Protein AF-A0A933GJN1-F1 (afdb_monomer)

Solvent-accessible surface area (backbone atoms only — not comparable to full-atom values): 4077 Å² total; per-residue (Å²): 139,90,84,83,91,77,81,79,74,85,63,58,91,93,60,71,78,72,50,92,94,47,49,58,92,74,66,67,93,76,87,75,87,86,88,81,80,66,89,82,74,66,90,67,68,63,63,58,55,64,73,77,108

pLDDT: mean 82.06, std 13.46, range [45.19, 95.31]

Structure (mmCIF, N/CA/C/O backbone):
data_AF-A0A933GJN1-F1
#
_entry.id   AF-A0A933GJN1-F1
#
loop_
_atom_site.group_PDB
_atom_site.id
_atom_site.type_symbol
_atom_site.label_atom_id
_atom_site.label_alt_id
_atom_site.label_comp_id
_atom_site.label_asym_id
_atom_site.label_entity_id
_atom_site.label_seq_id
_atom_site.pdbx_PDB_ins_code
_atom_site.Cartn_x
_atom_site.Cartn_y
_atom_site.Cartn_z
_atom_site.occupancy
_atom_site.B_iso_or_equiv
_atom_site.auth_seq_id
_atom_site.auth_comp_id
_atom_site.auth_asym_id
_atom_site.auth_atom_id
_atom_site.pdbx_PDB_model_num
ATOM 1 N N . MET A 1 1 ? 28.301 -2.862 -41.940 1.00 45.19 1 MET A N 1
ATOM 2 C CA . MET A 1 1 ? 27.653 -1.660 -41.380 1.00 45.19 1 MET A CA 1
ATOM 3 C C . MET A 1 1 ? 26.868 -2.105 -40.167 1.00 45.19 1 MET A C 1
ATOM 5 O O . MET A 1 1 ? 25.817 -2.712 -40.304 1.00 45.19 1 MET A O 1
ATOM 9 N N . SER A 1 2 ? 27.495 -1.937 -39.010 1.00 51.94 2 SER A N 1
ATOM 10 C CA . SER A 1 2 ? 26.975 -2.282 -37.695 1.00 51.94 2 SER A CA 1
ATOM 11 C C . SER A 1 2 ? 26.122 -1.120 -37.207 1.00 51.94 2 SER A C 1
ATOM 13 O O . SER A 1 2 ? 26.694 -0.064 -36.969 1.00 51.94 2 SER A O 1
ATOM 15 N N . ASP A 1 3 ? 24.804 -1.290 -37.078 1.00 59.06 3 ASP A N 1
ATOM 16 C CA . ASP A 1 3 ? 23.991 -0.380 -36.254 1.00 59.06 3 ASP A CA 1
ATOM 17 C C . ASP A 1 3 ? 22.617 -0.976 -35.879 1.00 59.06 3 ASP A C 1
ATOM 19 O O . ASP A 1 3 ? 21.555 -0.524 -36.307 1.00 59.06 3 ASP A O 1
ATOM 23 N N . GLN A 1 4 ? 22.610 -2.074 -35.116 1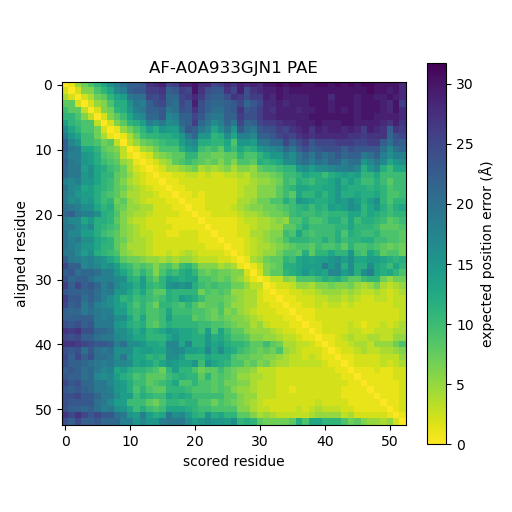.00 60.16 4 GLN A N 1
ATOM 24 C CA . GLN A 1 4 ? 21.353 -2.614 -34.573 1.00 60.16 4 GLN A CA 1
ATOM 25 C C . GLN A 1 4 ? 21.463 -3.047 -33.106 1.00 60.16 4 GLN A C 1
ATOM 27 O O . GLN A 1 4 ? 20.772 -3.956 -32.654 1.00 60.16 4 GLN A O 1
ATOM 32 N N . THR A 1 5 ? 22.328 -2.381 -32.343 1.00 56.72 5 THR A N 1
ATOM 33 C CA . THR A 1 5 ? 22.498 -2.586 -30.893 1.00 56.72 5 THR A CA 1
ATOM 34 C C . THR A 1 5 ? 22.018 -1.388 -30.076 1.00 56.72 5 THR A C 1
ATOM 36 O O . THR A 1 5 ? 22.575 -1.085 -29.027 1.00 56.72 5 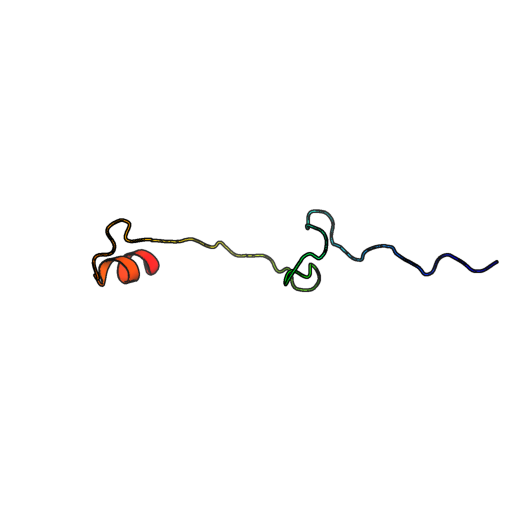THR A O 1
ATOM 39 N N . ALA A 1 6 ? 20.956 -0.716 -30.520 1.00 61.72 6 ALA A N 1
ATOM 40 C CA . ALA A 1 6 ? 20.277 0.285 -29.711 1.00 61.72 6 ALA A CA 1
ATOM 41 C C . ALA A 1 6 ? 18.756 0.093 -29.770 1.00 61.72 6 ALA A C 1
ATOM 43 O O . ALA A 1 6 ? 18.141 0.213 -30.825 1.00 61.72 6 ALA A O 1
ATOM 44 N N . SER A 1 7 ? 18.157 -0.130 -28.596 1.00 59.25 7 SER A N 1
ATOM 45 C CA . SER A 1 7 ? 16.782 0.269 -28.244 1.00 59.25 7 SER A CA 1
ATOM 46 C C . SER A 1 7 ? 15.581 -0.654 -28.505 1.00 59.25 7 SER A C 1
ATOM 48 O O . SER A 1 7 ? 14.469 -0.155 -28.638 1.00 59.25 7 SER A O 1
ATOM 50 N N . ARG A 1 8 ? 15.699 -1.988 -28.424 1.00 59.62 8 ARG A N 1
ATOM 51 C CA . ARG A 1 8 ? 14.500 -2.750 -28.006 1.00 59.62 8 ARG A CA 1
ATOM 52 C C . ARG A 1 8 ? 14.297 -2.506 -26.505 1.00 59.62 8 ARG A C 1
ATOM 54 O O . ARG A 1 8 ? 15.140 -2.976 -25.740 1.00 59.62 8 ARG A O 1
ATOM 61 N N . PRO A 1 9 ? 13.253 -1.780 -26.053 1.00 61.97 9 PRO A N 1
ATOM 62 C CA . PRO A 1 9 ? 12.955 -1.752 -24.632 1.00 61.97 9 PRO A CA 1
ATOM 63 C C . PRO A 1 9 ? 12.649 -3.193 -24.218 1.00 61.97 9 PRO A C 1
ATOM 65 O O . PRO A 1 9 ? 11.845 -3.874 -24.851 1.00 61.97 9 PRO A O 1
ATOM 68 N N . LEU A 1 10 ? 13.327 -3.669 -23.178 1.00 65.88 10 LEU A N 1
ATOM 69 C CA . LEU A 1 10 ? 13.137 -5.003 -22.601 1.00 65.88 10 LEU A CA 1
ATOM 70 C C . LEU A 1 10 ? 11.780 -5.146 -21.884 1.00 65.88 10 LEU A C 1
ATOM 72 O O . LEU A 1 10 ? 11.600 -6.087 -21.122 1.00 65.88 10 LEU A O 1
ATOM 76 N N . THR A 1 11 ? 10.840 -4.218 -22.094 1.00 66.94 11 THR A N 1
ATOM 77 C CA . THR A 1 11 ? 9.551 -4.189 -21.407 1.00 66.94 11 THR A CA 1
ATOM 78 C C . THR A 1 11 ? 8.732 -5.428 -21.786 1.00 66.94 11 THR A C 1
ATOM 80 O O . THR A 1 11 ? 8.423 -5.609 -22.970 1.00 66.94 11 THR A O 1
ATOM 83 N N . PRO A 1 12 ? 8.372 -6.281 -20.812 1.00 70.06 12 PRO A N 1
ATOM 84 C CA . PRO A 1 12 ? 7.445 -7.384 -21.025 1.00 70.06 12 PRO A CA 1
ATOM 85 C C . PRO A 1 12 ? 6.129 -6.886 -21.653 1.00 70.06 12 PRO A C 1
ATOM 87 O O . PRO A 1 12 ? 5.639 -5.817 -21.275 1.00 70.06 12 PRO A O 1
ATOM 90 N N . PRO A 1 13 ? 5.544 -7.616 -22.621 1.00 75.50 13 PRO A N 1
ATOM 91 C CA . PRO A 1 13 ? 4.283 -7.216 -23.238 1.00 75.50 13 PRO A CA 1
ATOM 92 C C . PRO A 1 13 ? 3.183 -7.074 -22.175 1.00 75.50 13 PRO A C 1
ATOM 94 O O . PRO A 1 13 ? 2.966 -7.985 -21.384 1.00 75.50 13 PRO A O 1
ATOM 97 N N . GLY A 1 14 ? 2.498 -5.927 -22.168 1.00 82.12 14 GLY A N 1
ATOM 98 C CA . GLY A 1 14 ? 1.430 -5.610 -21.210 1.00 82.12 14 GLY A CA 1
ATOM 99 C C . GLY A 1 14 ? 1.831 -4.671 -20.067 1.00 82.12 14 GLY A C 1
ATOM 100 O O . GLY A 1 14 ? 0.946 -4.201 -19.358 1.00 82.12 14 GLY A O 1
ATOM 101 N N . LEU A 1 15 ? 3.118 -4.340 -19.917 1.00 87.44 15 LEU A N 1
ATOM 102 C CA . LEU A 1 15 ? 3.585 -3.393 -18.900 1.00 87.44 15 LEU A CA 1
ATOM 103 C C . LEU A 1 15 ? 3.767 -1.972 -19.459 1.00 87.44 15 LEU A C 1
ATOM 105 O O . LEU A 1 15 ? 4.157 -1.813 -20.622 1.00 87.44 15 LEU A O 1
ATOM 109 N N . PRO A 1 16 ? 3.504 -0.922 -18.656 1.00 88.69 16 PRO A N 1
ATOM 110 C CA . PRO A 1 16 ? 3.782 0.450 -19.062 1.00 88.69 16 PRO A CA 1
ATOM 111 C C . PRO A 1 16 ? 5.294 0.684 -19.254 1.00 88.69 16 PRO A C 1
ATOM 113 O O . PRO A 1 16 ? 6.122 -0.050 -18.713 1.00 88.69 16 PRO A O 1
ATOM 116 N N . PRO A 1 17 ? 5.704 1.702 -20.032 1.00 88.50 17 PRO A N 1
ATOM 117 C CA . PRO A 1 17 ? 7.112 2.078 -20.127 1.00 88.50 17 PRO A CA 1
ATOM 118 C C . PRO A 1 17 ? 7.649 2.581 -18.776 1.00 88.50 17 PRO A C 1
ATOM 120 O O . PRO A 1 17 ? 6.890 3.030 -17.917 1.00 88.50 17 PRO A O 1
ATOM 123 N N . ARG A 1 18 ? 8.980 2.548 -18.602 1.00 91.06 18 ARG A N 1
ATOM 124 C CA . ARG A 1 18 ? 9.658 3.139 -17.432 1.00 91.06 18 ARG A CA 1
ATOM 125 C C . ARG A 1 18 ? 9.231 4.596 -17.254 1.00 91.06 18 ARG A C 1
ATOM 127 O O . ARG A 1 18 ? 9.389 5.389 -18.181 1.00 91.06 18 ARG A O 1
ATOM 134 N N . GLN A 1 19 ? 8.724 4.949 -16.072 1.00 92.50 19 GLN A N 1
ATOM 135 C CA . GLN A 1 19 ? 8.221 6.295 -15.784 1.00 92.50 19 GLN A CA 1
ATOM 136 C C . GLN A 1 19 ? 8.347 6.648 -14.296 1.00 92.50 19 GLN A C 1
ATOM 138 O O . GLN A 1 19 ? 7.893 5.913 -13.425 1.00 92.50 19 GLN A O 1
ATOM 143 N N . GLY A 1 20 ? 8.950 7.794 -13.971 1.00 91.81 20 GLY A N 1
ATOM 144 C CA . GLY A 1 20 ? 9.186 8.170 -12.572 1.00 91.81 20 GLY A CA 1
ATOM 145 C C . GLY A 1 20 ? 9.985 7.099 -11.812 1.00 91.81 20 GLY A C 1
ATOM 146 O O . GLY A 1 20 ? 11.040 6.678 -12.277 1.00 91.81 20 GLY A O 1
ATOM 147 N N . LEU A 1 21 ? 9.475 6.656 -10.656 1.00 91.00 21 LEU A N 1
ATOM 148 C CA . LEU A 1 21 ? 10.068 5.575 -9.848 1.00 91.00 21 LEU A CA 1
ATOM 149 C C . LEU A 1 21 ? 9.723 4.162 -10.354 1.00 91.00 21 LEU A C 1
ATOM 151 O O . LEU A 1 21 ? 10.188 3.180 -9.783 1.00 91.00 21 LEU A O 1
ATOM 155 N N . TYR A 1 22 ? 8.900 4.052 -11.398 1.00 89.81 22 TYR A N 1
ATOM 156 C CA . TYR A 1 22 ? 8.488 2.776 -11.961 1.00 89.81 22 TYR A CA 1
ATOM 157 C C . TYR A 1 22 ? 9.520 2.231 -12.959 1.00 89.81 22 TYR A C 1
ATOM 159 O O . TYR A 1 22 ? 9.878 2.902 -13.934 1.00 89.81 22 TYR A O 1
ATOM 167 N N . ASP A 1 23 ? 9.950 0.986 -12.749 1.00 90.25 23 ASP 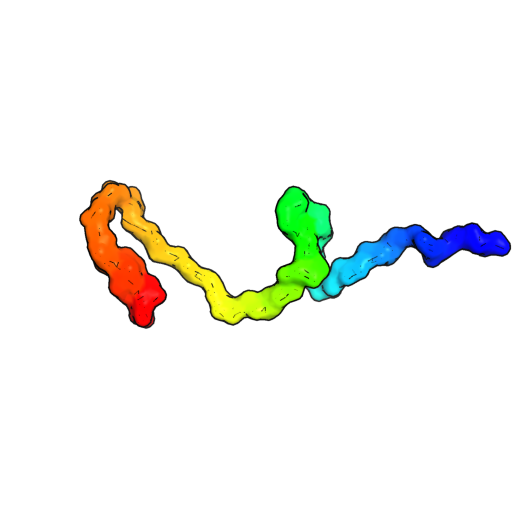A N 1
ATOM 168 C CA . ASP A 1 23 ? 10.796 0.223 -13.667 1.00 90.25 23 ASP A CA 1
ATOM 169 C C . ASP A 1 23 ? 10.184 -1.174 -13.907 1.00 90.25 23 ASP A C 1
ATOM 171 O O . ASP A 1 23 ? 10.139 -1.963 -12.963 1.00 90.25 23 ASP A O 1
ATOM 175 N N . PRO A 1 24 ? 9.736 -1.509 -15.141 1.00 88.44 24 PRO A N 1
ATOM 176 C CA . PRO A 1 24 ? 9.127 -2.798 -15.477 1.00 88.44 24 PRO A CA 1
ATOM 177 C C . PRO A 1 24 ? 10.007 -4.005 -15.159 1.00 88.44 24 PRO A C 1
ATOM 179 O O . PRO A 1 24 ? 9.493 -5.111 -15.039 1.00 88.44 24 PRO A O 1
ATOM 182 N N . ALA A 1 25 ? 11.327 -3.820 -15.038 1.00 88.00 25 ALA A N 1
ATOM 183 C CA . ALA A 1 25 ? 12.234 -4.894 -14.641 1.00 88.00 25 ALA A CA 1
ATOM 184 C C . ALA A 1 25 ? 12.000 -5.383 -13.197 1.00 88.00 25 ALA A C 1
ATOM 186 O O . ALA A 1 25 ? 12.430 -6.485 -12.865 1.00 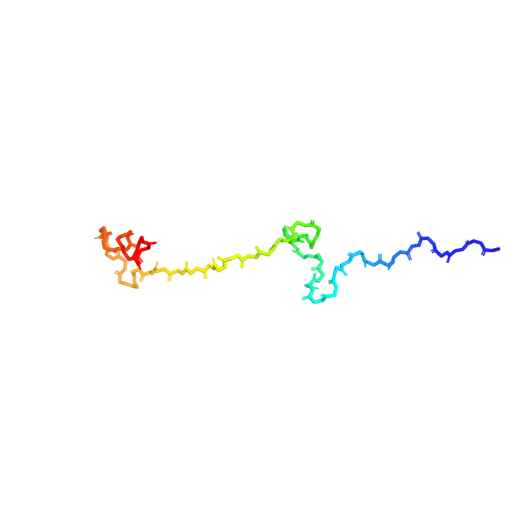88.00 25 ALA A O 1
ATOM 187 N N . TYR A 1 26 ? 11.321 -4.588 -12.361 1.00 85.81 26 TYR A N 1
ATOM 188 C CA . TYR A 1 26 ? 10.921 -4.945 -10.995 1.00 85.81 26 TYR A CA 1
ATOM 189 C C . TYR A 1 26 ? 9.411 -5.201 -10.860 1.00 85.81 26 TYR A C 1
ATOM 191 O O . TYR A 1 26 ? 8.899 -5.260 -9.743 1.00 85.81 26 TYR A O 1
ATOM 199 N N . GLU A 1 27 ? 8.680 -5.337 -11.971 1.00 82.19 27 GLU A N 1
ATOM 200 C CA . GLU A 1 27 ? 7.287 -5.778 -11.925 1.00 82.19 27 GLU A CA 1
ATOM 201 C C . GLU A 1 27 ? 7.229 -7.276 -11.598 1.00 82.19 27 GLU A C 1
ATOM 203 O O . GLU A 1 27 ? 7.888 -8.103 -12.235 1.00 82.19 27 GLU A O 1
ATOM 208 N N . HIS A 1 28 ? 6.411 -7.629 -10.612 1.00 82.12 28 HIS A N 1
ATOM 209 C CA . HIS A 1 28 ? 6.159 -9.002 -10.190 1.00 82.12 28 HIS A CA 1
ATOM 210 C C . HIS A 1 28 ? 4.649 -9.235 -10.114 1.00 82.12 28 HIS A C 1
ATOM 212 O O . HIS A 1 28 ? 3.905 -8.289 -9.863 1.00 82.12 28 HIS A O 1
ATOM 218 N N . ASP A 1 29 ? 4.198 -10.484 -10.287 1.00 76.94 29 ASP A N 1
ATOM 219 C CA . ASP A 1 29 ? 2.780 -10.837 -10.153 1.00 76.94 29 ASP A CA 1
ATOM 220 C C . ASP A 1 29 ? 2.244 -10.376 -8.788 1.00 76.94 29 ASP A C 1
ATOM 222 O O . ASP A 1 29 ? 2.596 -10.913 -7.734 1.00 76.94 29 ASP A O 1
ATOM 226 N N . ALA A 1 30 ? 1.399 -9.345 -8.803 1.00 73.44 30 ALA A N 1
ATOM 227 C CA . ALA A 1 30 ? 0.799 -8.804 -7.598 1.00 73.44 30 ALA A CA 1
ATOM 228 C C . ALA A 1 30 ? -0.430 -9.641 -7.226 1.00 73.44 30 ALA A C 1
ATOM 230 O O . ALA A 1 30 ? -1.486 -9.538 -7.855 1.00 73.44 30 ALA A O 1
ATOM 231 N N . CYS A 1 31 ? -0.318 -10.445 -6.169 1.00 79.00 31 CYS A N 1
ATOM 232 C CA . CYS A 1 31 ? -1.441 -11.164 -5.563 1.00 79.00 31 CYS A CA 1
ATOM 233 C C . CYS A 1 31 ? -2.383 -10.207 -4.803 1.00 79.00 31 CYS A C 1
ATOM 235 O O . CYS A 1 31 ? -2.539 -10.334 -3.595 1.00 79.00 31 CYS A O 1
ATOM 237 N N . GLY A 1 32 ? -3.002 -9.256 -5.513 1.00 79.31 32 GLY A N 1
ATOM 238 C CA . GLY A 1 32 ? -4.055 -8.364 -5.020 1.00 79.31 32 GLY A CA 1
ATOM 239 C C . GLY A 1 32 ? -3.595 -7.308 -4.008 1.00 79.31 32 GLY A C 1
ATOM 240 O O . GLY A 1 32 ? -2.914 -7.589 -3.030 1.00 79.31 32 GLY A O 1
ATOM 241 N N . VAL A 1 33 ? -4.024 -6.065 -4.210 1.00 86.38 33 VAL A N 1
ATOM 242 C CA . VAL A 1 33 ? -3.885 -4.994 -3.214 1.00 86.38 33 VAL A CA 1
ATOM 243 C C . VAL A 1 33 ? -5.239 -4.325 -3.006 1.00 86.38 33 VAL A C 1
ATOM 245 O O . VAL A 1 33 ? -6.014 -4.173 -3.950 1.00 86.38 33 VAL A O 1
ATOM 248 N N . GLY A 1 34 ? -5.536 -3.940 -1.767 1.00 88.25 34 GLY A N 1
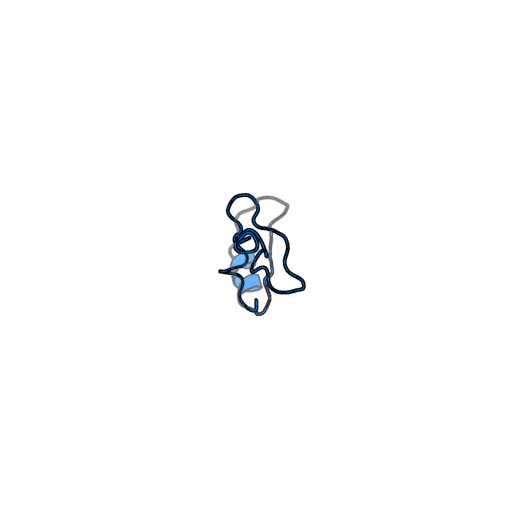ATOM 249 C CA . GLY A 1 34 ? -6.794 -3.305 -1.381 1.00 88.25 34 GLY A CA 1
ATOM 250 C C . GLY A 1 34 ? -6.567 -2.234 -0.321 1.00 88.25 34 GLY A C 1
ATOM 251 O O . GLY A 1 34 ? -5.551 -2.236 0.371 1.00 88.25 34 GLY A O 1
ATOM 252 N N . PHE A 1 35 ? -7.513 -1.302 -0.203 1.00 92.50 35 PHE A N 1
ATOM 253 C CA . PHE A 1 35 ? -7.419 -0.175 0.723 1.00 92.50 35 PHE A CA 1
ATOM 254 C C . PHE A 1 35 ? -8.721 -0.022 1.506 1.00 92.50 35 PHE A C 1
ATOM 256 O O . PHE A 1 35 ? -9.809 -0.067 0.935 1.00 92.50 35 PHE A O 1
ATOM 263 N N . VAL A 1 36 ? -8.599 0.238 2.806 1.00 92.56 36 VAL A N 1
ATOM 264 C CA . VAL A 1 36 ? -9.702 0.644 3.684 1.00 92.56 36 VAL A CA 1
ATOM 265 C C . VAL A 1 36 ? -9.378 2.043 4.196 1.00 92.56 36 VAL A C 1
ATOM 267 O O . VAL A 1 36 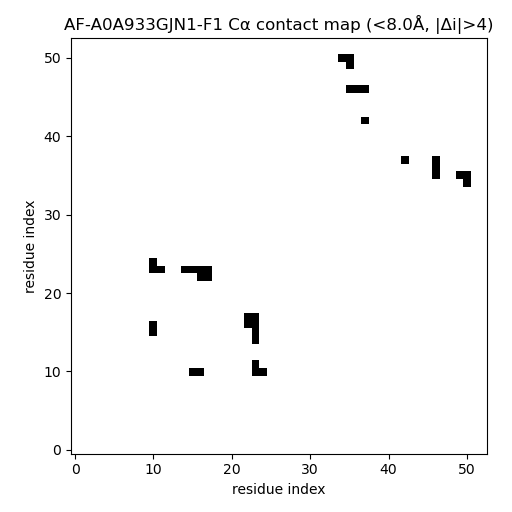? -8.235 2.316 4.557 1.00 92.56 36 VAL A O 1
ATOM 270 N N . VAL A 1 37 ? -10.354 2.957 4.196 1.00 92.12 37 VAL A N 1
ATOM 271 C CA . VAL A 1 37 ? -10.137 4.363 4.577 1.00 92.12 37 VAL A CA 1
ATOM 272 C C . VAL A 1 37 ? -11.274 4.881 5.450 1.00 92.12 37 VAL A C 1
ATOM 274 O O . VAL A 1 37 ? -12.454 4.766 5.122 1.00 92.12 37 VAL A O 1
ATOM 277 N N . ALA A 1 38 ? -10.914 5.554 6.544 1.00 94.81 38 ALA A N 1
ATOM 278 C CA . ALA A 1 38 ? -11.856 6.284 7.380 1.00 94.81 38 ALA A CA 1
ATOM 279 C C . ALA A 1 38 ? -12.144 7.675 6.786 1.00 94.81 38 ALA A C 1
ATOM 281 O O . ALA A 1 38 ? -11.481 8.655 7.121 1.00 94.81 38 ALA A O 1
ATOM 282 N N . MET A 1 39 ? -13.181 7.790 5.948 1.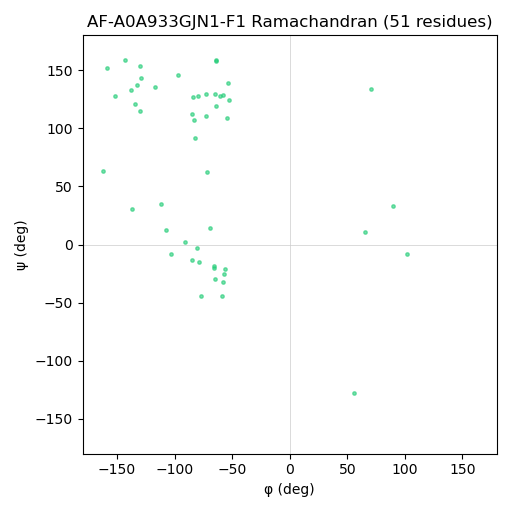00 94.62 39 MET A N 1
ATOM 283 C CA . MET A 1 39 ? -13.515 9.037 5.227 1.00 94.62 39 MET A CA 1
ATOM 284 C C . MET A 1 39 ? -13.760 10.255 6.136 1.00 94.62 39 MET A C 1
ATOM 286 O O . MET A 1 39 ? -13.587 11.392 5.717 1.00 94.62 39 MET A O 1
ATOM 290 N N . LYS A 1 40 ? -14.172 10.028 7.391 1.00 94.75 40 LYS A N 1
ATOM 291 C CA . LYS A 1 40 ? -14.459 11.091 8.373 1.00 94.75 40 LYS A CA 1
ATOM 292 C C . LYS A 1 40 ? -13.247 11.483 9.231 1.00 94.75 40 LYS A C 1
ATOM 294 O O . LYS A 1 40 ? -13.410 12.263 10.163 1.00 94.75 40 LYS A O 1
ATOM 299 N N . GLY A 1 41 ? -12.070 10.889 9.007 1.00 90.62 41 GLY A N 1
ATOM 300 C CA . GLY A 1 41 ? -10.833 11.207 9.739 1.00 90.62 41 GLY A CA 1
ATOM 301 C C . GLY A 1 41 ? -10.845 10.872 11.237 1.00 90.62 41 GLY A C 1
ATOM 302 O O . GLY A 1 41 ? -9.954 11.283 11.977 1.00 90.62 41 GLY A O 1
ATOM 303 N N . ARG A 1 42 ? -11.855 10.138 11.717 1.00 93.50 42 ARG A N 1
ATOM 304 C CA . ARG A 1 42 ? -11.949 9.739 13.126 1.00 93.50 42 ARG A CA 1
ATOM 305 C C . ARG A 1 42 ? -11.037 8.549 13.387 1.00 93.50 42 ARG A C 1
ATOM 307 O O . ARG A 1 42 ? -11.138 7.536 12.699 1.00 93.50 42 ARG A O 1
ATOM 314 N N . LYS A 1 43 ? -10.189 8.664 14.409 1.00 92.19 43 LYS A N 1
ATOM 315 C CA . LYS A 1 43 ? -9.305 7.578 14.848 1.00 92.19 43 LYS A CA 1
ATOM 316 C C . LYS A 1 43 ? -10.140 6.412 15.388 1.00 92.19 43 LYS A C 1
ATOM 318 O O . LYS A 1 43 ? -11.027 6.623 16.211 1.00 92.19 43 LYS A O 1
ATOM 323 N N . SER A 1 44 ? -9.864 5.203 14.909 1.00 93.38 44 SER A N 1
ATOM 324 C CA . SER A 1 44 ? -10.497 3.958 15.355 1.00 93.38 44 SER A CA 1
ATOM 325 C C . SER A 1 44 ? -9.612 2.763 14.995 1.00 93.38 44 SER A C 1
ATOM 327 O O . SER A 1 44 ? -8.887 2.825 14.004 1.00 93.38 44 SER A O 1
ATOM 329 N N . HIS A 1 45 ? -9.697 1.684 15.776 1.00 95.31 45 HIS A N 1
ATOM 330 C CA . HIS A 1 45 ? -9.025 0.413 15.490 1.00 95.31 45 HIS A CA 1
ATOM 331 C C . HIS A 1 45 ? -9.762 -0.433 14.429 1.00 95.31 45 HIS A C 1
ATOM 333 O O . HIS A 1 45 ? -9.167 -1.315 13.821 1.00 95.31 45 HIS A O 1
ATOM 339 N N . ALA A 1 46 ? -11.024 -0.107 14.120 1.00 93.88 46 ALA A N 1
ATOM 340 C CA . ALA A 1 46 ? -11.851 -0.869 13.179 1.00 93.88 46 ALA A CA 1
ATOM 341 C C . ALA A 1 46 ? -11.239 -0.992 11.768 1.00 93.88 46 ALA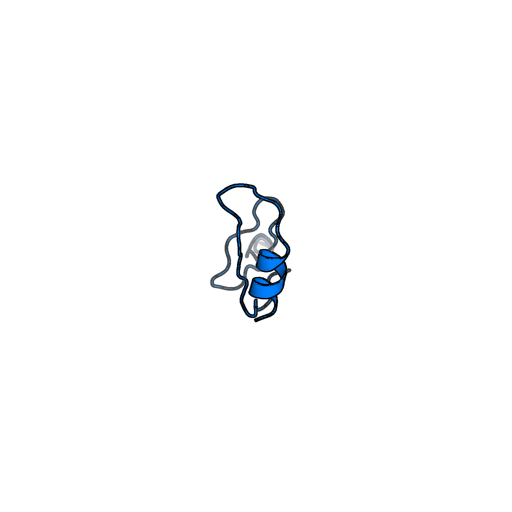 A C 1
ATOM 343 O O . ALA A 1 46 ? -11.415 -2.007 11.107 1.00 93.88 46 ALA A O 1
ATOM 344 N N . ILE A 1 47 ? -10.488 0.018 11.314 1.00 93.25 47 ILE A N 1
ATOM 345 C CA . ILE A 1 47 ? -9.800 -0.006 10.010 1.00 93.25 47 ILE A CA 1
ATOM 346 C C . ILE A 1 47 ? -8.704 -1.078 9.939 1.00 93.25 47 ILE A C 1
ATOM 348 O O . ILE A 1 47 ? -8.429 -1.602 8.867 1.00 93.25 47 ILE A O 1
ATOM 352 N N . VAL A 1 48 ? -8.093 -1.407 11.081 1.00 93.94 48 VAL A N 1
ATOM 353 C CA . VAL A 1 48 ? -7.084 -2.464 11.186 1.00 93.94 48 VAL A CA 1
ATOM 354 C C . VAL A 1 48 ? -7.768 -3.825 11.169 1.00 93.94 48 VAL A C 1
ATOM 356 O O . VAL A 1 48 ? -7.352 -4.704 10.429 1.00 93.94 48 VAL A O 1
ATOM 359 N N . GLU A 1 49 ? -8.859 -3.981 11.919 1.00 95.31 49 GLU A N 1
ATOM 360 C CA . GLU A 1 49 ? -9.654 -5.217 11.934 1.00 95.31 49 GLU A CA 1
ATOM 361 C C . GLU A 1 49 ? -10.191 -5.568 10.538 1.00 95.31 49 GLU A C 1
ATOM 363 O O . GLU A 1 49 ? -10.049 -6.703 10.090 1.00 95.31 49 GLU A O 1
ATOM 368 N N . GLN A 1 50 ? -10.709 -4.576 9.807 1.00 91.25 50 GLN A N 1
ATOM 369 C CA . GLN A 1 50 ? -11.184 -4.733 8.425 1.00 91.25 50 GLN A CA 1
ATOM 370 C C . GLN A 1 50 ? -10.077 -5.060 7.417 1.00 91.25 50 GLN A C 1
ATOM 372 O O . GLN A 1 50 ? -10.377 -5.534 6.332 1.00 91.25 50 GLN A O 1
ATOM 377 N N . ALA A 1 51 ? -8.811 -4.775 7.728 1.00 91.25 51 ALA A N 1
ATOM 378 C CA . ALA A 1 51 ? -7.692 -5.135 6.859 1.00 91.25 51 ALA A CA 1
ATOM 379 C C . ALA A 1 51 ? -7.201 -6.575 7.096 1.00 91.25 51 ALA A C 1
ATOM 381 O O . ALA A 1 51 ? -6.417 -7.090 6.302 1.00 91.25 51 ALA A O 1
ATOM 382 N N . LEU A 1 52 ? -7.628 -7.209 8.194 1.00 91.25 52 LEU A N 1
ATOM 383 C CA . LEU A 1 52 ? -7.227 -8.560 8.595 1.00 91.25 52 LEU A CA 1
ATOM 384 C C . LEU A 1 52 ? -8.303 -9.623 8.318 1.00 91.25 52 LEU A C 1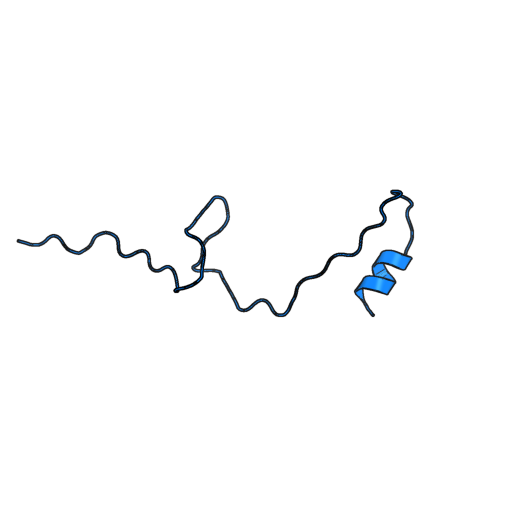
ATOM 386 O O . LEU A 1 52 ? -8.029 -10.808 8.510 1.00 91.25 52 LEU A O 1
ATOM 390 N N . THR A 1 53 ? -9.508 -9.211 7.912 1.00 75.56 53 THR A N 1
ATOM 391 C CA . THR A 1 53 ? -10.674 -10.071 7.641 1.00 75.56 53 THR A CA 1
ATOM 392 C C . THR A 1 53 ? -11.259 -9.783 6.271 1.00 75.56 53 THR A C 1
ATOM 394 O O . THR A 1 53 ? -11.734 -10.753 5.642 1.00 75.56 53 THR A O 1
#

Sequence (53 aa):
MSDQTASRPLTPPGLPPRQGLYDPAYEHDACGVGFVVAMKGRKSHAIVEQALT

Mean predicted aligned error: 11.37 Å

Secondary structure (DSSP, 8-state):
-----S----PPTTSPPPBTTB-GGG------------TT----SHHHHHHH-

Foldseek 3Di:
DDDDPDDPPPADPPDDPDDDVDDSVPDDPDPDDDADDDPVPDDDCVRVVVVVD

Radius of gyration: 20.54 Å; Cα contacts (8 Å, |Δi|>4): 18; chains: 1; bounding box: 42×22×57 Å